Protein AF-A0A942BPT3-F1 (afdb_monomer)

Radius of gyration: 15.09 Å; Cα contacts (8 Å, |Δi|>4): 110; chains: 1; bounding box: 38×39×38 Å

Nearest PDB structures (foldseek):
  1nze-assembly1_A  TM=5.153E-01  e=6.781E-01  Spinacia oleracea
  7pp1-assembly1_AAA  TM=4.729E-01  e=1.365E+00  Homo sapiens
  6dhz-assembly1_C-2  TM=5.111E-01  e=2.035E+00  Escherichia coli
  6r6n-assembly1_A  TM=4.442E-01  e=4.759E+00  Candidatus Kuenenia stuttgartensis

Secondary structure (DSSP, 8-state):
---PPPPPPHHHHHHHHHTHHHHHHHHHH--SS----HHHH-GGGSHHHHHHHHTGGGSTTHHHHHHHHHHHHHHHHHHHHHHHTT-HHHHHHTTSTTSHHHHHHHHHHHHHHHHHHHHH--

Sequence (122 aa):
MDIPTPVPTLDEAAAWLEAFRPRLRTCLFGHPHPVRVKPIEDTSQCPLGLWLSKKGAGHRGAAQLHTLHEDLHAHAREVLKAIRAGEKGRANRLLEPDSAFTRTLEATRSQVADLRGKAAEA

Foldseek 3Di:
DPDPDDQADLVRLLVLLVCLLVLLVCLLVDDPDDRPCVLLQDLCNRSLNSCLVPPVVPDDCSVVLVVLSVQLSVLSVVLVVCSVVVVSVVSVVSSDCPHPNNVSSVVNSVSSVVRVVVVVVD

Mean predicted aligned error: 5.69 Å

pLDDT: mean 84.86, std 12.31, range [41.22, 96.56]

Structure (mmCIF, N/CA/C/O backbone):
data_AF-A0A942BPT3-F1
#
_entry.id   AF-A0A942BPT3-F1
#
loop_
_atom_site.group_PDB
_atom_site.id
_atom_site.type_symbol
_atom_site.label_atom_id
_atom_site.label_alt_id
_atom_site.label_comp_id
_atom_site.label_asym_id
_atom_site.label_entity_id
_atom_site.label_seq_id
_atom_site.pdbx_PDB_ins_code
_atom_site.Cartn_x
_atom_site.Cartn_y
_atom_site.Cartn_z
_atom_site.occupancy
_atom_site.B_iso_or_equiv
_atom_site.auth_seq_id
_atom_site.auth_comp_id
_atom_site.auth_asym_id
_atom_site.auth_atom_id
_atom_site.pdbx_PDB_model_num
ATOM 1 N N . MET A 1 1 ? 0.915 27.847 -16.525 1.00 41.22 1 MET A N 1
ATOM 2 C CA . MET A 1 1 ? 1.981 26.866 -16.804 1.00 41.22 1 MET A CA 1
ATOM 3 C C . MET A 1 1 ? 1.764 25.710 -15.853 1.00 41.22 1 MET A C 1
ATOM 5 O O . MET A 1 1 ? 1.918 25.902 -14.656 1.00 41.22 1 MET A O 1
ATOM 9 N N . ASP A 1 2 ? 1.298 24.577 -16.367 1.00 50.31 2 ASP A N 1
ATOM 10 C CA . ASP A 1 2 ? 1.162 23.352 -15.580 1.00 50.31 2 ASP A CA 1
ATOM 11 C C . ASP A 1 2 ? 2.557 22.722 -15.507 1.00 50.31 2 ASP A C 1
ATOM 13 O O . ASP A 1 2 ? 3.115 22.333 -16.534 1.00 50.31 2 ASP A O 1
ATOM 17 N N . ILE A 1 3 ? 3.195 22.764 -14.336 1.00 49.66 3 ILE A N 1
ATOM 18 C CA . ILE A 1 3 ? 4.494 22.114 -14.145 1.00 49.66 3 ILE A CA 1
ATOM 19 C C . ILE A 1 3 ? 4.195 20.612 -14.103 1.00 49.66 3 ILE A C 1
ATOM 21 O O . ILE A 1 3 ? 3.494 20.186 -13.181 1.00 49.66 3 ILE A O 1
ATOM 25 N N . PRO A 1 4 ? 4.685 19.800 -15.060 1.00 58.81 4 PRO A N 1
ATOM 26 C CA . PRO A 1 4 ? 4.419 18.372 -15.043 1.00 58.81 4 PRO A CA 1
ATOM 27 C C . PRO A 1 4 ? 4.919 17.799 -13.719 1.00 58.81 4 PRO A C 1
ATOM 29 O O . PRO A 1 4 ? 6.077 17.990 -13.343 1.00 58.81 4 PRO A O 1
ATOM 32 N N . THR A 1 5 ? 4.029 17.124 -12.990 1.00 61.59 5 THR A N 1
ATOM 33 C CA . THR A 1 5 ? 4.401 16.482 -11.727 1.00 61.59 5 THR A CA 1
ATOM 34 C C . THR A 1 5 ? 5.507 15.468 -12.024 1.00 61.59 5 THR A C 1
ATOM 36 O O . THR A 1 5 ? 5.316 14.626 -12.910 1.00 61.59 5 THR A O 1
ATOM 39 N N . PRO A 1 6 ? 6.666 15.543 -11.347 1.00 76.88 6 PRO A N 1
ATOM 40 C CA . PRO A 1 6 ? 7.753 14.615 -11.606 1.00 76.88 6 PRO A CA 1
ATOM 41 C C . PRO A 1 6 ? 7.262 13.185 -11.380 1.00 76.88 6 PRO A C 1
ATOM 43 O O . PRO A 1 6 ? 6.651 12.876 -10.356 1.00 76.88 6 PRO A O 1
ATOM 46 N N . VAL A 1 7 ? 7.499 12.316 -12.366 1.00 80.69 7 VAL A N 1
ATOM 47 C CA . VAL A 1 7 ? 7.166 10.894 -12.251 1.00 80.69 7 VAL A CA 1
ATOM 48 C C . VAL A 1 7 ? 8.114 10.274 -11.222 1.00 80.69 7 VAL A C 1
ATOM 50 O O . VAL A 1 7 ? 9.327 10.312 -11.466 1.00 80.69 7 VAL A O 1
ATOM 53 N N . PRO A 1 8 ? 7.594 9.678 -10.133 1.00 86.00 8 PRO A N 1
ATOM 54 C CA . PRO A 1 8 ? 8.418 9.053 -9.105 1.00 86.00 8 PRO A CA 1
ATOM 55 C C . PRO A 1 8 ? 9.327 7.982 -9.700 1.00 86.00 8 PRO A C 1
ATOM 57 O O . PRO A 1 8 ? 8.982 7.327 -10.686 1.00 86.00 8 PRO A O 1
ATOM 60 N N . THR A 1 9 ? 10.488 7.785 -9.100 1.00 88.50 9 THR A N 1
ATOM 61 C CA . THR A 1 9 ? 11.358 6.634 -9.350 1.00 88.50 9 THR A CA 1
ATOM 62 C C . THR A 1 9 ? 10.802 5.375 -8.680 1.00 88.50 9 THR A C 1
ATOM 64 O O . THR A 1 9 ? 9.956 5.441 -7.784 1.00 88.50 9 THR A O 1
ATOM 67 N N . LEU A 1 10 ? 11.292 4.203 -9.097 1.00 86.56 10 LEU A N 1
ATOM 68 C CA . LEU A 1 10 ? 10.927 2.938 -8.453 1.00 86.56 10 LEU A CA 1
ATOM 69 C C . LEU A 1 10 ? 11.424 2.881 -6.993 1.00 86.56 10 LEU A C 1
ATOM 71 O O . LEU A 1 10 ? 10.768 2.282 -6.145 1.00 86.56 10 LEU A O 1
ATOM 75 N N . ASP A 1 11 ? 12.528 3.566 -6.683 1.00 87.81 11 ASP A N 1
ATOM 76 C CA . ASP A 1 11 ? 13.031 3.775 -5.320 1.00 87.81 11 ASP A CA 1
ATOM 77 C C . ASP A 1 11 ? 12.078 4.606 -4.457 1.00 87.81 11 ASP A C 1
ATOM 79 O O . ASP A 1 11 ? 11.744 4.211 -3.340 1.00 87.81 11 ASP A O 1
ATOM 83 N N . GLU A 1 12 ? 11.576 5.725 -4.981 1.00 88.25 12 GLU A N 1
ATOM 84 C CA . GLU A 1 12 ? 10.578 6.541 -4.281 1.00 88.25 12 GLU A CA 1
ATOM 85 C C . GLU A 1 12 ? 9.266 5.776 -4.071 1.00 88.25 12 GLU A C 1
ATOM 87 O O . GLU A 1 12 ? 8.648 5.874 -3.007 1.00 88.25 12 GLU A O 1
ATOM 92 N N . ALA A 1 13 ? 8.856 4.967 -5.053 1.00 87.69 13 ALA A N 1
ATOM 93 C CA . ALA A 1 13 ? 7.705 4.083 -4.917 1.00 87.69 13 ALA A CA 1
ATOM 94 C C . ALA A 1 13 ? 7.927 3.013 -3.832 1.00 87.69 13 ALA A C 1
ATOM 96 O O . ALA A 1 13 ? 7.038 2.786 -3.009 1.00 87.69 13 ALA A O 1
ATOM 97 N N . ALA A 1 14 ? 9.119 2.409 -3.769 1.00 89.44 14 ALA A N 1
ATOM 98 C CA . ALA A 1 14 ? 9.485 1.447 -2.732 1.00 89.44 14 ALA A CA 1
ATOM 99 C C . ALA A 1 14 ? 9.485 2.084 -1.332 1.00 89.44 14 ALA A C 1
ATOM 101 O O . ALA A 1 14 ? 8.857 1.561 -0.413 1.00 89.44 14 ALA A O 1
ATOM 102 N N . ALA A 1 15 ? 10.103 3.258 -1.176 1.00 88.50 15 ALA A N 1
ATOM 103 C CA . ALA A 1 15 ? 10.097 4.000 0.084 1.00 88.50 15 ALA A CA 1
ATOM 104 C C . ALA A 1 15 ? 8.668 4.349 0.538 1.00 88.50 15 ALA A C 1
ATOM 106 O O . ALA A 1 15 ? 8.343 4.322 1.728 1.00 88.50 15 ALA A O 1
ATOM 107 N N . TRP A 1 16 ? 7.777 4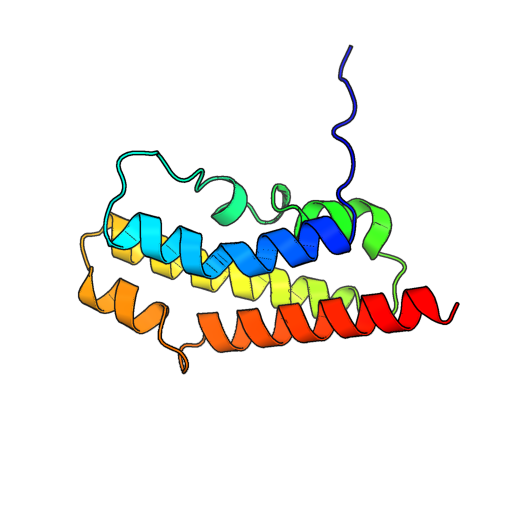.638 -0.411 1.00 86.94 16 TRP A N 1
ATOM 108 C CA . TRP A 1 16 ? 6.376 4.886 -0.104 1.00 86.94 16 TRP A CA 1
ATOM 109 C C . TRP A 1 16 ? 5.637 3.624 0.382 1.00 86.94 16 TRP A C 1
ATOM 111 O O . TRP A 1 16 ? 4.849 3.725 1.327 1.00 86.94 16 TRP A O 1
ATOM 121 N N . LEU A 1 17 ? 5.925 2.443 -0.185 1.00 88.75 17 LEU A N 1
ATOM 122 C CA . LEU A 1 17 ? 5.408 1.153 0.302 1.00 88.75 17 LEU A CA 1
ATOM 123 C C . LEU A 1 17 ? 5.902 0.830 1.723 1.00 88.75 17 LEU A C 1
ATOM 125 O O . LEU A 1 17 ? 5.143 0.280 2.528 1.00 88.75 17 LEU A O 1
ATOM 129 N N . GLU A 1 18 ? 7.138 1.206 2.069 1.00 88.19 18 GLU A N 1
ATOM 130 C CA . GLU A 1 18 ? 7.666 1.067 3.436 1.00 88.19 18 GLU A CA 1
ATOM 131 C C . GLU A 1 18 ? 6.829 1.852 4.453 1.00 88.19 18 GLU A C 1
ATOM 133 O O . GLU A 1 18 ? 6.460 1.338 5.512 1.00 88.19 18 GLU A O 1
ATOM 138 N N . ALA A 1 19 ? 6.418 3.063 4.078 1.00 87.88 19 ALA A N 1
ATOM 139 C CA . ALA A 1 19 ? 5.607 3.935 4.917 1.00 87.88 19 ALA A CA 1
ATOM 140 C C . ALA A 1 19 ? 4.102 3.588 4.942 1.00 87.88 19 ALA A C 1
ATOM 142 O O . ALA A 1 19 ? 3.360 4.191 5.720 1.00 87.88 19 ALA A O 1
ATOM 143 N N . PHE A 1 20 ? 3.624 2.634 4.135 1.00 86.25 20 PHE A N 1
ATOM 144 C CA . PHE A 1 20 ? 2.190 2.360 3.965 1.00 86.25 20 PHE A CA 1
ATOM 145 C C . PHE A 1 20 ? 1.520 1.879 5.264 1.00 86.25 20 PHE A C 1
ATOM 147 O O . PHE A 1 20 ? 0.584 2.507 5.767 1.00 86.25 20 PHE A O 1
ATOM 154 N N . ARG A 1 21 ? 2.022 0.783 5.849 1.00 90.44 21 ARG A N 1
ATOM 155 C CA . ARG A 1 21 ? 1.489 0.218 7.101 1.00 90.44 21 ARG A CA 1
ATOM 156 C C . ARG A 1 21 ? 1.654 1.179 8.289 1.00 90.44 21 ARG A C 1
ATOM 158 O O . ARG A 1 21 ? 0.666 1.375 8.999 1.00 90.44 21 ARG A O 1
ATOM 165 N N . PRO A 1 22 ? 2.822 1.822 8.508 1.00 89.62 22 PRO A N 1
ATOM 166 C CA . PRO A 1 22 ? 2.968 2.845 9.542 1.00 89.62 22 PRO A CA 1
ATOM 167 C C . PRO A 1 22 ? 1.927 3.962 9.438 1.00 89.62 22 PRO A C 1
ATOM 169 O O . PRO A 1 22 ? 1.294 4.280 10.439 1.00 89.62 22 PRO A O 1
ATOM 172 N N . ARG A 1 23 ? 1.663 4.492 8.235 1.00 88.81 23 ARG A N 1
ATOM 173 C CA . ARG A 1 23 ? 0.649 5.541 8.026 1.00 88.81 23 ARG A CA 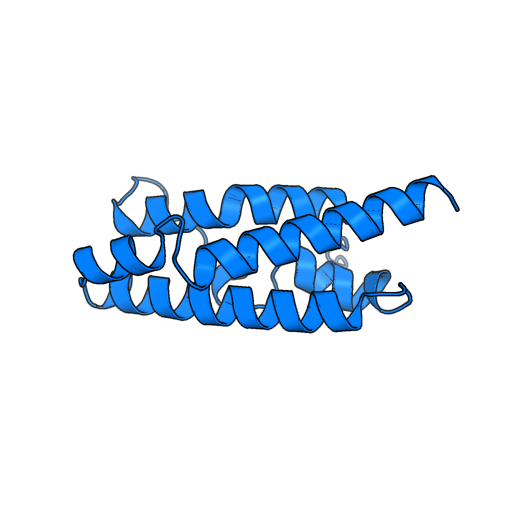1
ATOM 174 C C . ARG A 1 23 ? -0.755 5.096 8.425 1.00 88.81 23 ARG A C 1
ATOM 176 O O . ARG A 1 23 ? -1.453 5.849 9.098 1.00 88.81 23 ARG A O 1
ATOM 183 N N . LEU A 1 24 ? -1.159 3.873 8.073 1.00 89.25 24 LEU A N 1
ATOM 184 C CA . LEU A 1 24 ? -2.454 3.325 8.494 1.00 89.25 24 LEU A CA 1
ATOM 185 C C . LEU A 1 24 ? -2.536 3.137 10.017 1.00 89.25 24 LEU A C 1
ATOM 187 O O . LEU A 1 24 ? -3.569 3.434 10.616 1.00 89.25 24 LEU A O 1
ATOM 191 N N . ARG A 1 25 ? -1.442 2.716 10.667 1.00 90.25 25 ARG A N 1
ATOM 192 C CA . ARG A 1 25 ? -1.375 2.643 12.138 1.00 90.25 25 ARG A CA 1
ATOM 193 C C . ARG A 1 25 ? -1.494 4.028 12.774 1.00 90.25 25 ARG A C 1
ATOM 195 O O . ARG A 1 25 ? -2.234 4.185 13.740 1.00 90.25 25 ARG A O 1
ATOM 202 N N . THR A 1 26 ? -0.837 5.040 12.214 1.00 88.62 26 THR A N 1
ATOM 203 C CA . THR A 1 26 ? -0.965 6.436 12.652 1.00 88.62 26 THR A CA 1
ATOM 204 C C . THR A 1 26 ? -2.413 6.930 12.540 1.00 88.62 26 THR A C 1
ATOM 206 O O . THR A 1 26 ? -2.912 7.558 13.472 1.00 88.62 26 THR A O 1
ATOM 209 N N . CYS A 1 27 ? -3.127 6.594 11.456 1.00 86.25 27 CYS A N 1
ATOM 210 C CA . CYS A 1 27 ? -4.559 6.891 11.324 1.00 86.25 27 CYS A CA 1
ATOM 211 C C . CYS A 1 27 ? -5.415 6.199 12.398 1.00 86.25 27 CYS A C 1
ATOM 213 O O . CYS A 1 27 ? -6.375 6.790 12.882 1.00 86.25 27 CYS A O 1
ATOM 215 N N . LEU A 1 28 ? -5.080 4.960 12.770 1.00 87.75 28 LEU A N 1
ATOM 216 C CA . LEU A 1 28 ? -5.830 4.169 13.749 1.00 87.75 28 LEU A CA 1
ATOM 217 C C . LEU A 1 28 ? -5.669 4.679 15.189 1.00 87.75 28 LEU A C 1
ATOM 219 O O . LEU A 1 28 ? -6.652 4.791 15.924 1.00 87.75 28 LEU A O 1
ATOM 223 N N . PHE A 1 29 ? -4.433 4.952 15.609 1.00 86.31 29 PHE A N 1
ATOM 224 C CA . PHE A 1 29 ? -4.137 5.333 16.996 1.00 86.31 29 PHE A CA 1
ATOM 225 C C . PHE A 1 29 ? -4.257 6.838 17.251 1.00 86.31 29 PHE A C 1
ATOM 227 O O . PHE A 1 29 ? -4.314 7.250 18.406 1.00 86.31 29 PHE A O 1
ATOM 234 N N . GLY A 1 30 ? -4.392 7.636 16.188 1.00 70.38 30 GLY A N 1
ATOM 235 C CA . GLY A 1 30 ? -4.438 9.088 16.268 1.00 70.38 30 GLY A CA 1
ATOM 236 C C . GLY A 1 30 ? -3.038 9.669 16.453 1.00 70.38 30 GLY A C 1
ATOM 237 O O . GLY A 1 30 ? -2.237 9.195 17.254 1.00 70.38 30 GLY A O 1
ATOM 238 N N . HIS A 1 31 ? -2.728 10.709 15.688 1.00 65.81 31 HIS A N 1
ATOM 239 C CA . HIS A 1 31 ? -1.487 11.468 15.809 1.00 65.81 31 HIS A CA 1
ATOM 240 C C . HIS A 1 31 ? -1.812 12.944 15.561 1.00 65.81 31 HIS A C 1
ATOM 242 O O . HIS A 1 31 ? -2.714 13.227 14.770 1.00 65.81 31 HIS A O 1
ATOM 248 N N . PRO A 1 32 ? -1.093 13.891 16.188 1.00 53.28 32 PRO A N 1
ATOM 249 C CA . PRO A 1 32 ? -1.360 15.327 16.056 1.00 53.28 32 PRO A CA 1
ATOM 250 C C . PRO A 1 32 ? -1.225 15.876 14.628 1.00 53.28 32 PRO A C 1
ATOM 252 O O . PRO A 1 32 ? -1.683 16.982 14.354 1.00 53.28 32 PRO A O 1
ATOM 255 N N . HIS A 1 33 ? -0.620 15.123 13.705 1.00 55.28 33 HIS A N 1
ATOM 256 C CA . HIS A 1 33 ? -0.479 15.530 12.312 1.00 55.28 33 HIS A CA 1
ATOM 257 C C . HIS A 1 33 ? -1.417 14.724 11.406 1.00 55.28 33 HIS A C 1
ATOM 259 O O . HIS A 1 33 ? -1.402 13.490 11.464 1.00 55.28 33 HIS A O 1
ATOM 265 N N . PRO A 1 34 ? -2.202 15.387 10.533 1.00 57.91 34 PRO A N 1
ATOM 266 C CA . PRO A 1 34 ? -3.078 14.694 9.605 1.00 57.91 34 PRO A CA 1
ATOM 267 C C . PRO A 1 34 ? -2.237 13.894 8.608 1.00 57.91 34 PRO A C 1
ATOM 269 O O . PRO A 1 34 ? -1.512 14.447 7.779 1.00 57.91 34 PRO A O 1
ATOM 272 N N . VAL A 1 35 ? -2.346 12.568 8.672 1.00 66.31 35 VAL A N 1
ATOM 273 C CA . VAL A 1 35 ? -1.822 11.693 7.622 1.00 66.31 35 VAL A CA 1
ATOM 274 C C . VAL A 1 35 ? -2.588 12.010 6.343 1.00 66.31 35 VAL A C 1
ATOM 276 O O . VAL A 1 35 ? -3.819 11.952 6.315 1.00 66.31 35 VAL A O 1
ATOM 279 N N . ARG A 1 36 ? -1.877 12.339 5.259 1.00 67.31 36 ARG A N 1
ATOM 280 C CA . ARG A 1 36 ? -2.505 12.459 3.939 1.00 67.31 36 ARG A CA 1
ATOM 281 C C . ARG A 1 36 ? -3.000 11.075 3.515 1.00 67.31 36 ARG A C 1
ATOM 283 O O . ARG A 1 36 ? -2.212 10.254 3.062 1.00 67.31 36 ARG A O 1
ATOM 290 N N . VAL A 1 37 ? -4.300 10.832 3.669 1.00 71.75 37 VAL A N 1
ATOM 291 C CA . VAL A 1 37 ? -4.973 9.580 3.271 1.00 71.75 37 VAL A CA 1
ATOM 292 C C . VAL A 1 37 ? -5.287 9.522 1.778 1.00 71.75 37 VAL A C 1
ATOM 294 O O . VAL A 1 37 ? -5.422 8.439 1.227 1.00 71.75 37 VAL A O 1
ATOM 297 N N . LYS A 1 38 ? -5.320 10.670 1.090 1.00 72.38 38 LYS A N 1
ATOM 298 C CA . LYS A 1 38 ? -5.650 10.750 -0.342 1.00 72.38 38 LYS A CA 1
ATOM 299 C C . LYS A 1 38 ? -4.783 9.833 -1.230 1.00 72.38 38 LYS A C 1
ATOM 301 O O . LYS A 1 38 ? -5.360 9.116 -2.037 1.00 72.38 38 LYS A O 1
ATOM 306 N N . PRO A 1 39 ? -3.449 9.746 -1.046 1.00 70.00 39 PRO A N 1
ATOM 307 C CA . PRO A 1 39 ? -2.610 8.811 -1.801 1.00 70.00 39 PRO A CA 1
ATOM 308 C C . PRO A 1 39 ? -2.807 7.339 -1.419 1.00 70.00 39 PRO A C 1
ATOM 310 O O . PRO A 1 39 ? -2.275 6.481 -2.100 1.00 70.00 39 PRO A O 1
ATOM 313 N N . ILE A 1 40 ? -3.497 7.037 -0.314 1.00 76.25 40 ILE A N 1
ATOM 314 C CA . ILE A 1 40 ? -3.875 5.675 0.098 1.00 76.25 40 ILE A CA 1
ATOM 315 C C . ILE A 1 40 ? -5.234 5.301 -0.510 1.00 76.25 40 ILE A C 1
ATOM 317 O O . ILE A 1 40 ? -5.479 4.145 -0.843 1.00 76.25 40 ILE A O 1
ATOM 321 N N . GLU A 1 41 ? -6.129 6.271 -0.676 1.00 77.88 41 GLU A N 1
ATOM 322 C CA . GLU A 1 41 ? -7.458 6.051 -1.249 1.00 77.88 41 GLU A CA 1
ATOM 323 C C . GLU A 1 41 ? -7.445 6.009 -2.778 1.00 77.88 41 GLU A C 1
ATOM 325 O O . GLU A 1 41 ? -8.244 5.283 -3.369 1.00 77.88 41 GLU A O 1
ATOM 330 N N . ASP A 1 42 ? -6.532 6.739 -3.414 1.00 80.75 42 ASP A N 1
ATOM 331 C CA . ASP A 1 42 ? -6.435 6.862 -4.864 1.00 80.75 42 ASP A CA 1
ATOM 332 C C . ASP A 1 42 ? -5.175 6.165 -5.395 1.00 80.75 42 ASP A C 1
ATOM 334 O O . ASP A 1 42 ? -4.051 6.640 -5.215 1.00 80.75 42 ASP A O 1
ATOM 338 N N . THR A 1 43 ? -5.385 5.035 -6.076 1.00 81.44 43 THR A N 1
ATOM 339 C CA . THR A 1 43 ? -4.335 4.235 -6.722 1.00 81.44 43 THR A CA 1
ATOM 340 C C . THR A 1 43 ? -3.558 5.051 -7.754 1.00 81.44 43 THR A C 1
ATOM 342 O O . THR A 1 43 ? -2.351 4.879 -7.887 1.00 81.44 43 THR A O 1
ATOM 345 N N . SER A 1 44 ? -4.209 5.970 -8.470 1.00 75.50 44 SER A N 1
ATOM 346 C CA . SER A 1 44 ? -3.585 6.747 -9.550 1.00 75.50 44 SER A CA 1
ATOM 347 C C . SER A 1 44 ? -2.678 7.873 -9.044 1.00 75.50 44 SER A C 1
ATOM 349 O O . SER A 1 44 ? -1.811 8.347 -9.774 1.00 75.50 44 SER A O 1
ATOM 351 N N . GLN A 1 45 ? -2.867 8.291 -7.790 1.00 80.25 45 GLN A N 1
ATOM 352 C CA . GLN A 1 45 ? -2.086 9.341 -7.125 1.00 80.25 45 GLN A CA 1
ATOM 353 C C . GLN A 1 45 ? -0.994 8.766 -6.208 1.00 80.25 45 GLN A C 1
ATOM 355 O O . GLN A 1 45 ? -0.201 9.511 -5.627 1.00 80.25 45 GLN A O 1
ATOM 360 N N . CYS A 1 46 ? -0.953 7.441 -6.055 1.00 87.94 46 CYS A N 1
ATOM 361 C CA . CYS A 1 46 ? 0.112 6.728 -5.365 1.00 87.94 46 CYS A CA 1
ATOM 362 C C . CYS A 1 46 ? 1.415 6.808 -6.179 1.00 87.94 46 CYS A C 1
ATOM 364 O O . CYS A 1 46 ? 1.371 6.653 -7.403 1.00 87.94 46 CYS A O 1
ATOM 366 N N . PRO A 1 47 ? 2.593 6.982 -5.545 1.00 88.50 47 PRO A N 1
ATOM 367 C CA . PRO A 1 47 ? 3.859 6.996 -6.269 1.00 88.50 47 PRO A CA 1
ATOM 368 C C . PRO A 1 47 ? 4.106 5.756 -7.138 1.00 88.50 47 PRO A C 1
ATOM 370 O O . PRO A 1 47 ? 4.618 5.880 -8.249 1.00 88.50 47 PRO A O 1
ATOM 373 N N . LEU A 1 48 ? 3.684 4.574 -6.672 1.00 88.81 48 LEU A N 1
ATOM 374 C CA . LEU A 1 48 ? 3.767 3.340 -7.452 1.00 88.81 48 LEU A CA 1
ATOM 375 C C . LEU A 1 48 ? 2.806 3.352 -8.648 1.00 88.81 48 LEU A C 1
ATOM 377 O O . LEU A 1 48 ? 3.210 2.989 -9.749 1.00 88.81 48 LEU A O 1
ATOM 381 N N . GLY A 1 49 ? 1.569 3.820 -8.464 1.00 88.38 49 GLY A N 1
ATOM 382 C CA . GLY A 1 49 ? 0.600 3.974 -9.553 1.00 88.38 49 GLY A CA 1
ATOM 383 C C . GLY A 1 49 ? 1.051 4.970 -10.624 1.00 88.38 49 GLY A C 1
ATOM 384 O O . GLY A 1 49 ? 0.937 4.690 -11.821 1.00 88.38 49 GLY A O 1
ATOM 385 N N . LEU A 1 50 ? 1.640 6.097 -10.211 1.00 88.62 50 LEU A N 1
ATOM 386 C CA . LEU A 1 50 ? 2.232 7.084 -11.117 1.00 88.62 50 LEU A CA 1
ATOM 387 C C . LEU A 1 50 ? 3.412 6.497 -11.898 1.00 88.62 50 LEU A C 1
ATOM 389 O O . LEU A 1 50 ? 3.512 6.713 -13.107 1.00 88.62 50 LEU A O 1
ATOM 393 N N . TRP A 1 51 ? 4.282 5.729 -11.234 1.00 90.19 51 TRP A N 1
ATOM 394 C CA . TRP A 1 51 ? 5.382 5.040 -11.903 1.00 90.19 51 TRP A CA 1
ATOM 395 C C . TRP A 1 51 ? 4.865 3.996 -12.902 1.00 90.19 51 TRP A C 1
ATOM 397 O O . TRP A 1 51 ? 5.260 4.043 -14.067 1.00 90.19 51 TRP A O 1
ATOM 407 N N . LEU A 1 52 ? 3.936 3.121 -12.495 1.00 89.12 52 LEU A N 1
ATOM 408 C CA . LEU A 1 52 ? 3.328 2.089 -13.349 1.00 89.12 52 LEU A CA 1
ATOM 409 C C . LEU A 1 52 ? 2.704 2.685 -14.617 1.00 89.12 52 LEU A C 1
ATOM 411 O O . LEU A 1 52 ? 2.936 2.179 -15.712 1.00 89.12 52 LEU A O 1
ATOM 415 N N . SER A 1 53 ? 1.990 3.803 -14.477 1.00 85.62 53 SER A N 1
ATOM 416 C CA . SER A 1 53 ? 1.275 4.463 -15.578 1.00 85.62 53 SER A CA 1
ATOM 417 C C . SER A 1 53 ? 2.185 5.177 -16.585 1.00 85.62 53 SER A C 1
ATOM 419 O O . SER A 1 53 ? 1.725 5.557 -17.661 1.00 85.62 53 SER A O 1
ATOM 421 N N . LYS A 1 54 ? 3.450 5.443 -16.233 1.00 84.69 54 LYS A N 1
ATOM 422 C CA . LYS A 1 54 ? 4.355 6.283 -17.039 1.00 84.69 54 LYS A CA 1
ATOM 423 C C . LYS A 1 54 ? 5.627 5.562 -17.465 1.00 84.69 54 LYS A C 1
ATOM 425 O O . LYS A 1 54 ? 5.960 5.578 -18.643 1.00 84.69 54 LYS A O 1
ATOM 430 N N . LYS A 1 55 ? 6.347 4.965 -16.514 1.00 81.88 55 LYS A N 1
ATOM 431 C CA . LYS A 1 55 ? 7.640 4.297 -16.736 1.00 81.88 55 LYS A CA 1
ATOM 432 C C . LYS A 1 55 ? 7.525 2.774 -16.653 1.00 81.88 55 LYS A C 1
ATOM 434 O O . LYS A 1 55 ? 8.221 2.072 -17.372 1.00 81.88 55 LYS A O 1
ATOM 439 N N . GLY A 1 56 ? 6.625 2.266 -15.813 1.00 77.94 56 GLY A N 1
ATOM 440 C CA . GLY A 1 56 ? 6.513 0.843 -15.507 1.00 77.94 56 GLY A CA 1
ATOM 441 C C . GLY A 1 56 ? 5.887 -0.014 -16.605 1.00 77.94 56 GLY A C 1
ATOM 442 O O . GLY A 1 56 ? 6.198 -1.197 -16.674 1.00 77.94 56 GLY A O 1
ATOM 443 N N . ALA A 1 57 ? 5.059 0.554 -17.489 1.00 76.56 57 ALA A N 1
ATOM 444 C CA . ALA A 1 57 ? 4.273 -0.205 -18.471 1.00 76.56 57 ALA A CA 1
ATOM 445 C C . ALA A 1 57 ? 5.100 -1.111 -19.413 1.00 76.56 57 ALA A C 1
ATOM 447 O O . ALA A 1 57 ? 4.586 -2.120 -19.887 1.00 76.56 57 ALA A O 1
ATOM 448 N N . GLY A 1 58 ? 6.372 -0.782 -19.668 1.00 78.56 58 GLY A N 1
ATOM 449 C CA . GLY A 1 58 ? 7.267 -1.579 -20.517 1.00 78.56 58 GLY A CA 1
ATOM 450 C C . GLY A 1 58 ? 8.021 -2.708 -19.802 1.00 78.56 58 GLY A C 1
ATOM 451 O O . GLY A 1 58 ? 8.707 -3.487 -20.459 1.00 78.56 58 GLY A O 1
ATOM 452 N N . HIS A 1 59 ? 7.933 -2.815 -18.472 1.00 81.38 59 HIS A N 1
ATOM 453 C CA . HIS A 1 59 ? 8.723 -3.781 -17.709 1.00 81.38 59 HIS A CA 1
ATOM 454 C C . HIS A 1 59 ? 8.057 -5.161 -17.646 1.00 81.38 59 HIS A C 1
ATOM 456 O O . HIS A 1 59 ? 6.868 -5.306 -17.346 1.00 81.38 59 HIS A O 1
ATOM 462 N N . ARG A 1 60 ? 8.854 -6.218 -17.841 1.00 81.00 60 ARG A N 1
ATOM 463 C CA .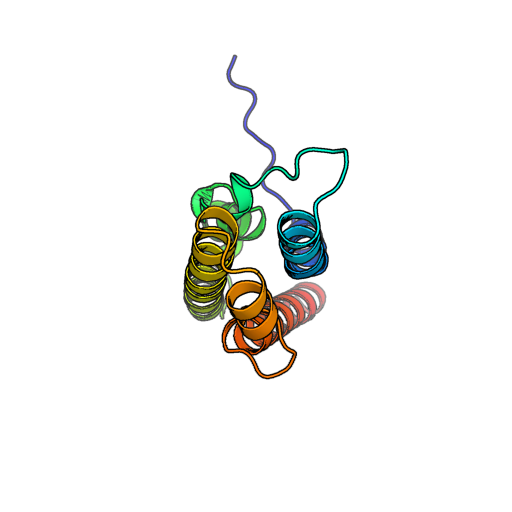 ARG A 1 60 ? 8.416 -7.601 -17.611 1.00 81.00 60 ARG A CA 1
ATOM 464 C C . ARG A 1 60 ? 8.032 -7.772 -16.137 1.00 81.00 60 ARG A C 1
ATOM 466 O O . ARG A 1 60 ? 8.875 -7.610 -15.267 1.00 81.00 60 ARG A O 1
ATOM 473 N N . GLY A 1 61 ? 6.771 -8.110 -15.866 1.00 83.75 61 GLY A N 1
ATOM 474 C CA . GLY A 1 61 ? 6.226 -8.204 -14.502 1.00 83.75 61 GLY A CA 1
ATOM 475 C C . GLY A 1 61 ? 5.424 -6.976 -14.045 1.00 83.75 61 GLY A C 1
ATOM 476 O O . GLY A 1 61 ? 4.847 -7.002 -12.961 1.00 83.75 61 GLY A O 1
ATOM 477 N N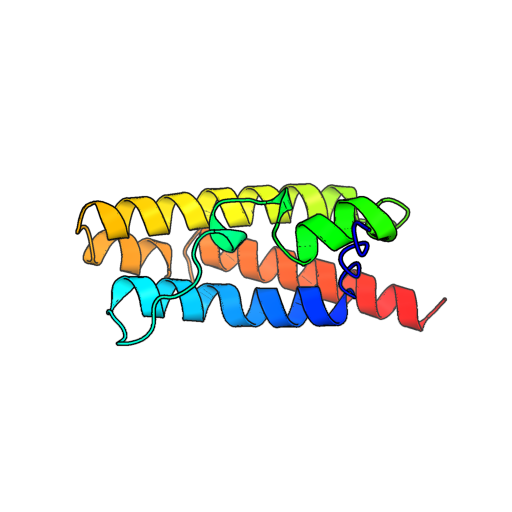 . ALA A 1 62 ? 5.311 -5.930 -14.873 1.00 85.94 62 ALA A N 1
ATOM 478 C CA . ALA A 1 62 ? 4.509 -4.747 -14.556 1.00 85.94 62 ALA A CA 1
ATOM 479 C C . ALA A 1 62 ? 3.011 -5.051 -14.395 1.00 85.94 62 ALA A C 1
ATOM 481 O O . ALA A 1 62 ? 2.372 -4.480 -13.519 1.00 85.94 62 ALA A O 1
ATOM 482 N N . ALA A 1 63 ? 2.457 -5.980 -15.183 1.00 87.75 63 ALA A N 1
ATOM 483 C CA . ALA A 1 63 ? 1.054 -6.390 -15.064 1.00 87.75 63 ALA A CA 1
ATOM 484 C C . ALA A 1 63 ? 0.755 -7.034 -13.699 1.00 87.75 63 ALA A C 1
ATOM 486 O O . ALA A 1 63 ? -0.215 -6.671 -13.042 1.00 87.75 63 ALA A O 1
ATOM 487 N N . GLN A 1 64 ? 1.631 -7.930 -13.233 1.00 91.44 64 GLN A N 1
ATOM 488 C CA . GLN A 1 64 ? 1.507 -8.542 -11.909 1.00 91.44 64 GLN A CA 1
ATOM 489 C C . GLN A 1 64 ? 1.621 -7.493 -10.797 1.00 91.44 64 GLN A C 1
ATOM 491 O O . GLN A 1 64 ? 0.835 -7.502 -9.853 1.00 91.44 64 GLN A O 1
ATOM 496 N N . LEU A 1 65 ? 2.569 -6.559 -10.925 1.00 92.31 65 LEU A N 1
ATOM 497 C CA . LEU A 1 65 ? 2.714 -5.451 -9.984 1.00 92.31 65 LEU A CA 1
ATOM 498 C C . LEU A 1 65 ? 1.479 -4.535 -9.973 1.00 92.31 65 LEU A C 1
ATOM 500 O O . LEU A 1 65 ? 1.106 -4.049 -8.910 1.00 92.31 65 LEU A O 1
ATOM 504 N N . HIS A 1 66 ? 0.831 -4.323 -11.122 1.00 91.69 66 HIS A N 1
ATOM 505 C CA . HIS A 1 66 ? -0.411 -3.557 -11.211 1.00 91.69 66 HIS A CA 1
ATOM 506 C C . HIS A 1 66 ? -1.533 -4.212 -10.402 1.00 91.69 66 HIS A C 1
ATOM 508 O O . HIS A 1 66 ? -2.129 -3.547 -9.559 1.00 91.69 66 HIS A O 1
ATOM 514 N N . THR A 1 67 ? -1.758 -5.517 -10.579 1.00 93.94 67 THR A N 1
ATOM 515 C CA . THR A 1 67 ? -2.764 -6.265 -9.807 1.00 93.94 67 THR A CA 1
ATOM 516 C C . THR A 1 67 ? -2.478 -6.206 -8.306 1.00 93.94 67 THR A C 1
ATOM 518 O O . THR A 1 67 ? -3.344 -5.815 -7.528 1.00 93.94 67 THR A O 1
ATOM 521 N N . LEU A 1 68 ? -1.237 -6.494 -7.894 1.00 94.88 68 LEU A N 1
ATOM 522 C CA . LEU A 1 68 ? -0.831 -6.432 -6.483 1.00 94.88 68 LEU A CA 1
ATOM 523 C C . LEU A 1 68 ? -1.009 -5.029 -5.879 1.00 94.88 68 LEU A C 1
ATOM 525 O O . LEU A 1 68 ? -1.382 -4.876 -4.716 1.00 94.88 68 LEU A O 1
ATOM 529 N N . HIS A 1 69 ? -0.749 -3.988 -6.669 1.00 93.69 69 HIS A N 1
ATOM 530 C CA . HIS A 1 69 ? -0.947 -2.603 -6.264 1.00 93.69 69 HIS A CA 1
ATOM 531 C C . HIS A 1 69 ? -2.434 -2.268 -6.069 1.00 93.69 69 HIS A C 1
ATOM 533 O O . HIS A 1 69 ? -2.792 -1.663 -5.057 1.00 93.69 69 HIS A O 1
ATOM 539 N N . GLU A 1 70 ? -3.309 -2.677 -6.988 1.00 93.62 70 GLU A N 1
ATOM 540 C CA . GLU A 1 70 ? -4.756 -2.481 -6.852 1.00 93.62 70 GLU A CA 1
ATOM 541 C C . GLU A 1 70 ? -5.319 -3.204 -5.621 1.00 93.62 70 GLU A C 1
ATOM 543 O O . GLU A 1 70 ? -6.045 -2.589 -4.830 1.00 93.62 70 GLU A O 1
ATOM 548 N N . ASP A 1 71 ? -4.911 -4.456 -5.401 1.00 95.62 71 ASP A N 1
ATOM 549 C CA . ASP A 1 71 ? -5.309 -5.255 -4.237 1.00 95.62 71 ASP A CA 1
ATOM 550 C C . ASP A 1 71 ? -4.832 -4.623 -2.922 1.00 95.62 71 ASP A C 1
ATOM 552 O O . ASP A 1 71 ? -5.595 -4.510 -1.954 1.00 95.62 71 ASP A O 1
ATOM 556 N N . LEU A 1 72 ? -3.590 -4.124 -2.886 1.00 94.75 72 LEU A N 1
ATOM 557 C CA . LEU A 1 72 ? -3.047 -3.429 -1.718 1.00 94.75 72 LEU A CA 1
ATOM 558 C C . LEU A 1 72 ? -3.912 -2.219 -1.343 1.00 94.75 72 LEU A C 1
ATOM 560 O O . LEU A 1 72 ? -4.246 -2.021 -0.170 1.00 94.75 72 LEU A O 1
ATOM 564 N N . HIS A 1 73 ? -4.306 -1.422 -2.336 1.00 94.19 73 HIS A N 1
ATOM 565 C CA . HIS A 1 73 ? -5.183 -0.276 -2.124 1.00 94.19 73 HIS A CA 1
ATOM 566 C C . HIS A 1 73 ? -6.599 -0.684 -1.711 1.00 94.19 73 HIS A C 1
ATOM 568 O O . HIS A 1 73 ? -7.185 -0.029 -0.847 1.00 94.19 73 HIS A O 1
ATOM 574 N N . ALA A 1 74 ? -7.153 -1.763 -2.268 1.00 94.31 74 ALA A N 1
ATOM 575 C CA . ALA A 1 74 ? -8.449 -2.287 -1.845 1.00 94.31 74 ALA A CA 1
ATOM 576 C C . ALA A 1 74 ? -8.438 -2.663 -0.353 1.00 94.31 74 ALA A C 1
ATOM 578 O O . ALA A 1 74 ? -9.296 -2.212 0.410 1.00 94.31 74 ALA A O 1
ATOM 579 N N . HIS A 1 75 ? -7.413 -3.388 0.101 1.00 95.06 75 HIS A N 1
ATOM 580 C CA . HIS A 1 75 ? -7.248 -3.722 1.515 1.00 95.06 75 HIS A CA 1
ATOM 581 C C . HIS A 1 75 ? -7.026 -2.488 2.399 1.00 95.06 75 HIS A C 1
ATOM 583 O O . HIS A 1 75 ? -7.594 -2.391 3.489 1.00 95.06 75 HIS A O 1
ATOM 589 N N . ALA A 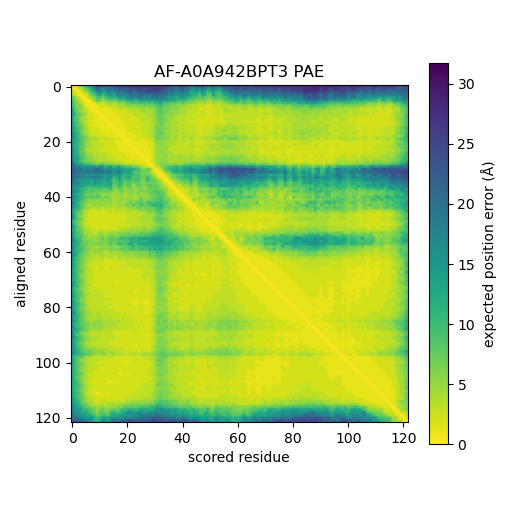1 76 ? -6.253 -1.509 1.931 1.00 92.75 76 ALA A N 1
ATOM 590 C CA . ALA A 1 76 ? -6.046 -0.260 2.655 1.00 92.75 76 ALA A CA 1
ATOM 591 C C . ALA A 1 76 ? -7.339 0.551 2.835 1.00 92.75 76 ALA A C 1
ATOM 593 O O . ALA A 1 76 ? -7.575 1.112 3.908 1.00 92.75 76 ALA A O 1
ATOM 594 N N . ARG A 1 77 ? -8.202 0.596 1.811 1.00 92.94 77 ARG A N 1
ATOM 595 C CA . ARG A 1 77 ? -9.521 1.244 1.890 1.00 92.94 77 ARG A CA 1
ATOM 596 C C . ARG A 1 77 ? -10.411 0.569 2.932 1.00 92.94 77 ARG A C 1
ATOM 598 O O . ARG A 1 77 ? -11.077 1.273 3.687 1.00 92.94 77 ARG A O 1
ATOM 605 N N . GLU A 1 78 ? -10.368 -0.757 3.045 1.00 94.81 78 GLU A N 1
ATOM 606 C CA . GLU A 1 78 ? -11.101 -1.486 4.089 1.00 94.81 78 GLU A CA 1
ATOM 607 C C . GLU A 1 78 ? -10.598 -1.149 5.502 1.00 94.81 78 GLU A C 1
ATOM 609 O O . GLU A 1 78 ? -11.404 -0.942 6.413 1.00 94.81 78 GLU A O 1
ATOM 614 N N . VAL A 1 79 ? -9.280 -1.000 5.687 1.00 93.88 79 VAL A N 1
ATOM 615 C CA . VAL A 1 79 ? -8.705 -0.513 6.955 1.00 93.88 79 VAL A CA 1
ATOM 616 C C . VAL A 1 79 ? -9.219 0.895 7.272 1.00 93.88 79 VAL A C 1
ATOM 618 O O . VAL A 1 79 ? -9.709 1.140 8.375 1.00 93.88 79 VAL A O 1
ATOM 621 N N . LEU A 1 80 ? -9.151 1.822 6.311 1.00 91.56 80 LEU A N 1
ATOM 622 C CA . LEU A 1 80 ? -9.623 3.200 6.493 1.00 91.56 80 LEU A CA 1
ATOM 623 C C . LEU A 1 80 ? -11.125 3.265 6.790 1.00 91.56 80 LEU A C 1
ATOM 625 O O . LEU A 1 80 ? -11.546 4.06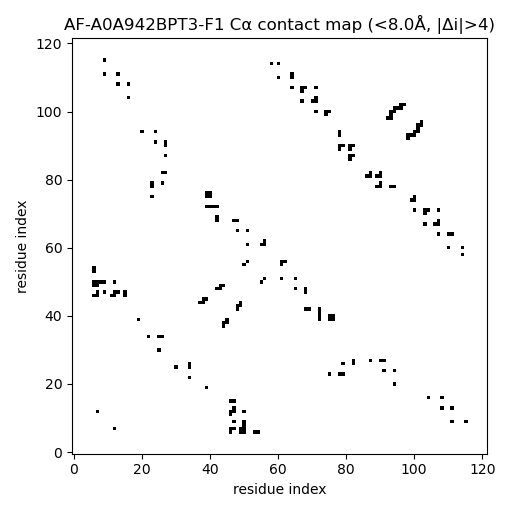6 7.624 1.00 91.56 80 LEU A O 1
ATOM 629 N N . LYS A 1 81 ? -11.931 2.413 6.153 1.00 92.44 81 LYS A N 1
ATOM 630 C CA . LYS A 1 81 ? -13.368 2.292 6.419 1.00 92.44 81 LYS A CA 1
ATOM 631 C C . LYS A 1 81 ? -13.631 1.860 7.862 1.00 92.44 81 LYS A C 1
ATOM 633 O O . LYS A 1 81 ? -14.431 2.503 8.537 1.00 92.44 81 LYS A O 1
ATOM 638 N N . ALA A 1 82 ? -12.916 0.848 8.357 1.00 93.69 82 ALA A N 1
ATOM 639 C CA . ALA A 1 82 ? -13.011 0.416 9.752 1.00 93.69 82 ALA A CA 1
ATOM 640 C C . ALA A 1 82 ? -12.574 1.525 10.732 1.00 93.69 82 ALA A C 1
ATOM 642 O O . ALA A 1 82 ? -13.237 1.746 11.744 1.00 93.69 82 ALA A O 1
ATOM 643 N N . ILE A 1 83 ? -11.510 2.277 10.415 1.00 90.94 83 ILE A N 1
ATOM 644 C CA . ILE A 1 83 ? -11.065 3.430 11.221 1.00 90.94 83 ILE A CA 1
ATOM 645 C C . ILE A 1 83 ? -12.155 4.509 11.282 1.00 90.94 83 ILE A C 1
ATOM 647 O O . ILE A 1 83 ? -12.500 4.970 12.369 1.00 90.94 83 ILE 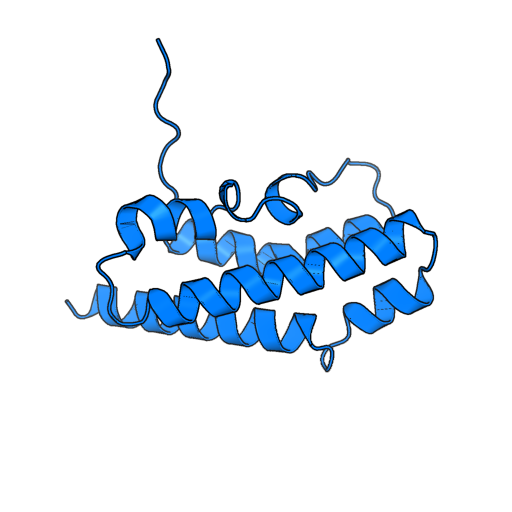A O 1
ATOM 651 N N . ARG A 1 84 ? -12.724 4.893 10.132 1.00 89.62 84 ARG A N 1
ATOM 652 C CA . ARG A 1 84 ? -13.782 5.918 10.029 1.00 89.62 84 ARG A CA 1
ATOM 653 C C . ARG A 1 84 ? -15.069 5.515 10.745 1.00 89.62 84 ARG A C 1
ATOM 655 O O . ARG A 1 84 ? -15.752 6.379 11.279 1.00 89.62 84 ARG A O 1
ATOM 662 N N . ALA A 1 85 ? -15.372 4.221 10.783 1.00 91.88 85 ALA A N 1
ATOM 663 C CA . ALA A 1 85 ? -16.495 3.668 11.533 1.00 91.88 85 ALA A CA 1
ATOM 664 C C . ALA A 1 85 ? -16.229 3.561 13.051 1.00 91.88 85 ALA A C 1
ATOM 666 O O . ALA A 1 85 ? -17.099 3.117 13.793 1.00 91.88 85 ALA A O 1
ATOM 667 N N . GLY A 1 86 ? -15.034 3.929 13.531 1.00 91.19 86 GLY A N 1
ATOM 668 C CA . GLY A 1 86 ? -14.651 3.784 14.938 1.00 91.19 86 GLY A CA 1
ATOM 669 C C . GLY A 1 86 ? -14.351 2.340 15.362 1.00 91.19 86 GLY A C 1
ATOM 670 O O . GLY A 1 86 ? -14.105 2.081 16.540 1.00 91.19 86 GLY A O 1
ATOM 671 N N . GLU A 1 87 ? -14.305 1.391 14.421 1.00 94.38 87 GLU A N 1
ATOM 672 C CA . GLU A 1 87 ? -14.087 -0.039 14.663 1.00 94.38 87 GLU A CA 1
ATOM 673 C C . GLU A 1 87 ? -12.596 -0.360 14.885 1.00 94.38 87 GLU A C 1
ATOM 675 O O . GLU A 1 87 ? -11.982 -1.141 14.150 1.00 94.38 87 GLU A O 1
ATOM 680 N N . LYS A 1 88 ? -11.981 0.233 15.917 1.00 92.81 88 LYS A N 1
ATOM 681 C CA . LYS A 1 88 ? -10.527 0.142 16.164 1.00 92.81 88 LYS A CA 1
ATOM 682 C C . LYS A 1 88 ? -10.000 -1.295 16.219 1.00 92.81 88 LYS A C 1
ATOM 684 O O . LYS A 1 88 ? -8.949 -1.586 15.654 1.00 92.81 88 LYS A O 1
ATOM 689 N N . GLY A 1 89 ? -10.738 -2.205 16.859 1.00 94.75 89 GLY A N 1
ATOM 690 C CA . GLY A 1 89 ? -10.353 -3.617 16.950 1.00 94.75 89 GLY A CA 1
ATOM 691 C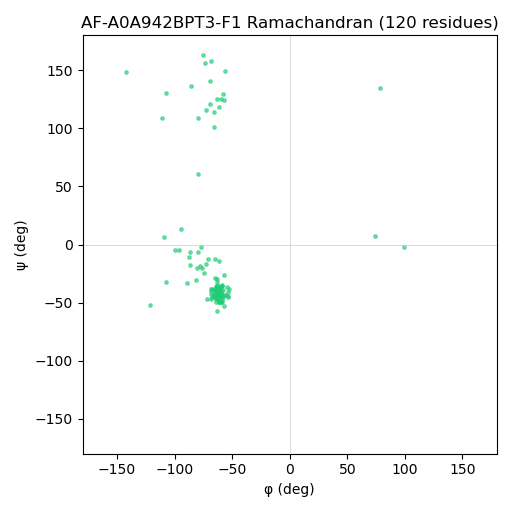 C . GLY A 1 89 ? -10.317 -4.314 15.587 1.00 94.75 89 GLY A C 1
ATOM 692 O O . GLY A 1 89 ? -9.386 -5.064 15.302 1.00 94.75 89 GLY A O 1
ATOM 693 N N . ARG A 1 90 ? -11.287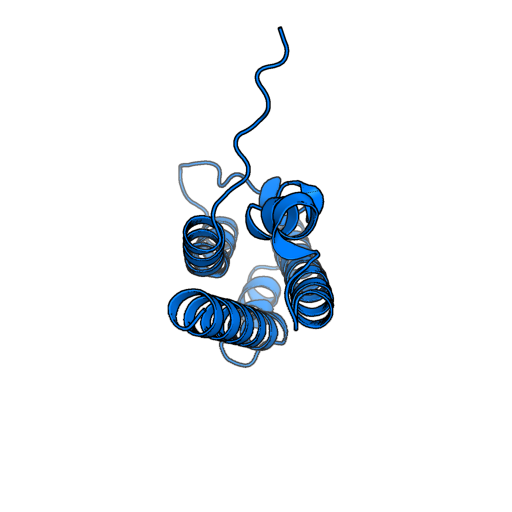 -4.027 14.710 1.00 95.62 90 ARG A N 1
ATOM 694 C CA . ARG A 1 90 ? -11.312 -4.555 13.339 1.00 95.62 90 ARG A CA 1
ATOM 695 C C . ARG A 1 90 ? -10.183 -3.963 12.502 1.00 95.62 90 ARG A C 1
ATOM 697 O O . ARG A 1 90 ? -9.475 -4.713 11.841 1.00 95.62 90 ARG A O 1
ATOM 704 N N . ALA A 1 91 ? -9.994 -2.646 12.561 1.00 94.75 91 ALA A N 1
ATOM 705 C CA . ALA A 1 91 ? -8.910 -1.970 11.856 1.00 94.75 91 ALA A CA 1
ATOM 706 C C . ALA A 1 91 ? -7.529 -2.508 12.267 1.00 94.75 91 ALA A C 1
ATOM 708 O O . ALA A 1 91 ? -6.675 -2.702 11.407 1.00 94.75 91 ALA A O 1
ATOM 709 N N . ASN A 1 92 ? -7.321 -2.810 13.555 1.00 94.94 92 ASN A N 1
ATOM 710 C CA . ASN A 1 92 ? -6.077 -3.420 14.020 1.00 94.94 92 ASN A CA 1
ATOM 711 C C . ASN A 1 92 ? -5.874 -4.833 13.449 1.00 94.94 92 ASN A C 1
ATOM 713 O O . ASN A 1 92 ? -4.790 -5.108 12.945 1.00 94.94 92 ASN A O 1
ATOM 717 N N . ARG A 1 93 ? -6.910 -5.691 13.453 1.00 96.25 93 ARG A N 1
ATOM 718 C CA . ARG A 1 93 ? -6.845 -7.047 12.863 1.00 96.25 93 ARG A CA 1
ATOM 719 C C . ARG A 1 93 ? -6.518 -7.029 11.372 1.00 96.25 93 ARG A C 1
ATOM 721 O O . ARG A 1 93 ? -5.709 -7.812 10.891 1.00 96.25 93 ARG A O 1
ATOM 728 N N . LEU A 1 94 ? -7.098 -6.085 10.631 1.00 95.88 94 LEU A N 1
ATOM 729 C CA . LEU A 1 94 ? -6.800 -5.896 9.207 1.00 95.88 94 LEU A CA 1
ATOM 730 C C . LEU A 1 94 ? -5.350 -5.452 8.938 1.00 95.88 94 LEU A C 1
ATOM 732 O O . LEU A 1 94 ? -4.925 -5.478 7.790 1.00 95.88 94 LEU A O 1
ATOM 736 N N . LEU A 1 95 ? -4.601 -5.050 9.970 1.00 95.00 95 LEU A N 1
ATOM 737 C CA . LEU A 1 95 ? -3.192 -4.662 9.898 1.00 95.00 95 LEU A CA 1
ATOM 738 C C . LEU A 1 95 ? -2.253 -5.678 10.564 1.00 95.00 95 LEU A C 1
ATOM 740 O O . LEU A 1 95 ? -1.064 -5.377 10.697 1.00 95.00 95 LEU A O 1
ATOM 744 N N . GLU A 1 96 ? -2.737 -6.836 11.017 1.00 95.00 96 GLU A N 1
ATOM 745 C CA . GLU A 1 96 ? -1.903 -7.878 11.632 1.00 95.00 96 GLU A CA 1
ATOM 746 C C . GLU A 1 96 ? -0.951 -8.534 10.614 1.00 95.00 96 GLU A C 1
ATOM 748 O O . GLU A 1 96 ? -1.174 -8.414 9.401 1.00 95.00 96 GLU A O 1
ATOM 753 N N . PRO A 1 97 ? 0.155 -9.160 11.064 1.00 93.19 97 PRO A N 1
ATOM 754 C CA . PRO A 1 97 ? 1.155 -9.767 10.177 1.00 93.19 97 PRO A CA 1
ATOM 755 C C . PRO A 1 97 ? 0.558 -10.754 9.162 1.00 93.19 97 PRO A C 1
ATOM 757 O O . PRO A 1 97 ? 0.910 -10.746 7.993 1.00 93.19 97 PRO A O 1
ATOM 760 N N . ASP A 1 98 ? -0.424 -11.529 9.592 1.00 93.31 98 ASP A N 1
ATOM 761 C CA . ASP A 1 98 ? -1.117 -12.569 8.829 1.00 93.31 98 ASP A CA 1
ATOM 762 C C . ASP A 1 98 ? -2.414 -12.072 8.158 1.00 93.31 98 ASP A C 1
ATOM 764 O O . ASP A 1 98 ? -3.208 -12.855 7.628 1.00 93.31 98 ASP A O 1
ATOM 768 N N . SER A 1 99 ? -2.631 -10.757 8.101 1.00 96.38 99 SER A N 1
ATOM 769 C CA . SER A 1 99 ? -3.748 -10.169 7.355 1.00 96.38 99 SER A CA 1
ATOM 770 C C . SER A 1 99 ? -3.528 -10.219 5.836 1.00 96.38 99 SER A C 1
ATOM 772 O O . SER A 1 99 ? -2.400 -10.241 5.337 1.00 96.38 99 SER A O 1
ATOM 774 N N . ALA A 1 100 ? -4.624 -10.183 5.070 1.00 95.75 100 ALA A N 1
ATOM 775 C CA . ALA A 1 100 ? -4.560 -10.080 3.608 1.00 95.75 100 ALA A CA 1
ATOM 776 C C . ALA A 1 100 ? -3.835 -8.801 3.147 1.00 95.75 100 ALA A C 1
ATOM 778 O O . ALA A 1 100 ? -3.070 -8.840 2.184 1.00 95.75 100 ALA A O 1
ATOM 779 N N . PHE A 1 101 ? -4.005 -7.697 3.885 1.00 95.38 101 PHE A N 1
ATOM 780 C CA . PHE A 1 101 ? -3.263 -6.458 3.665 1.00 95.38 101 PHE A CA 1
ATOM 781 C C . PHE A 1 101 ? -1.751 -6.684 3.754 1.00 95.38 101 PHE A C 1
ATOM 783 O O . PHE A 1 101 ? -1.031 -6.325 2.825 1.00 95.38 101 PHE A O 1
ATOM 790 N N . THR A 1 102 ? -1.266 -7.289 4.845 1.00 94.62 102 THR A N 1
ATOM 791 C CA . THR A 1 102 ? 0.177 -7.473 5.053 1.00 94.62 102 THR A CA 1
ATOM 792 C C . THR A 1 102 ? 0.774 -8.413 4.011 1.00 94.62 102 THR A C 1
ATOM 794 O O . THR A 1 102 ? 1.770 -8.046 3.394 1.00 94.62 102 THR A O 1
ATOM 797 N N . ARG A 1 103 ? 0.118 -9.544 3.712 1.00 96.50 103 ARG A N 1
ATOM 798 C CA . ARG A 1 103 ? 0.575 -10.456 2.647 1.00 96.50 103 ARG A CA 1
ATOM 799 C C . ARG A 1 103 ? 0.691 -9.759 1.293 1.00 96.50 103 ARG A C 1
ATOM 801 O O . ARG A 1 103 ? 1.675 -9.943 0.583 1.00 96.50 103 ARG A O 1
ATOM 808 N N . THR A 1 104 ? -0.302 -8.943 0.943 1.00 96.56 104 THR A N 1
ATOM 809 C CA . THR A 1 104 ? -0.297 -8.207 -0.328 1.00 96.56 104 THR A CA 1
ATOM 810 C C . THR A 1 104 ? 0.788 -7.135 -0.332 1.00 96.56 104 THR A C 1
ATOM 812 O O . THR A 1 104 ? 1.493 -6.984 -1.322 1.00 96.56 104 THR A O 1
ATOM 815 N N . LEU A 1 105 ? 0.995 -6.429 0.784 1.00 95.38 105 LEU A N 1
ATOM 816 C CA . LEU A 1 105 ? 2.079 -5.456 0.923 1.00 95.38 105 LEU A CA 1
ATOM 817 C C . LEU A 1 105 ? 3.457 -6.107 0.734 1.00 95.38 105 LEU A C 1
ATOM 819 O O . LEU A 1 105 ? 4.298 -5.553 0.028 1.00 95.38 105 LEU A O 1
ATOM 823 N N . GLU A 1 106 ? 3.685 -7.273 1.335 1.00 95.62 106 GLU A N 1
ATOM 824 C CA . GLU A 1 106 ? 4.932 -8.031 1.190 1.00 95.62 106 GLU A CA 1
ATOM 825 C C . GLU A 1 106 ? 5.134 -8.533 -0.243 1.00 95.62 106 GLU A C 1
ATOM 827 O O . GLU A 1 106 ? 6.219 -8.360 -0.801 1.00 95.62 106 GLU A O 1
ATOM 832 N N . ALA A 1 107 ? 4.086 -9.065 -0.879 1.00 95.69 107 ALA A N 1
ATOM 833 C CA . ALA A 1 107 ? 4.131 -9.476 -2.280 1.00 95.69 107 ALA A CA 1
ATOM 834 C C . ALA A 1 107 ? 4.451 -8.295 -3.215 1.00 95.69 107 ALA A C 1
ATOM 836 O O . ALA A 1 107 ? 5.329 -8.404 -4.071 1.00 95.69 107 ALA A O 1
ATOM 837 N N . THR A 1 108 ? 3.812 -7.136 -3.011 1.00 95.38 108 THR A N 1
ATOM 838 C CA . THR A 1 108 ? 4.096 -5.910 -3.774 1.00 95.38 108 THR A CA 1
ATOM 839 C C . THR A 1 108 ? 5.548 -5.468 -3.594 1.00 95.38 108 THR A C 1
ATOM 841 O O . THR A 1 108 ? 6.214 -5.141 -4.574 1.00 95.38 108 THR A O 1
ATOM 844 N N . ARG A 1 109 ? 6.076 -5.489 -2.362 1.00 94.56 109 ARG A N 1
ATOM 845 C CA . ARG A 1 109 ? 7.482 -5.143 -2.081 1.00 94.56 109 ARG A CA 1
ATOM 846 C C . ARG A 1 109 ? 8.453 -6.100 -2.760 1.00 94.56 109 ARG A C 1
ATOM 848 O O . ARG A 1 109 ? 9.417 -5.645 -3.370 1.00 94.56 109 ARG A O 1
ATOM 855 N N . SER A 1 110 ? 8.187 -7.402 -2.683 1.00 94.19 110 SER A N 1
ATOM 856 C CA . SER A 1 110 ? 9.006 -8.428 -3.331 1.00 94.19 110 SER A CA 1
ATOM 857 C C . SER A 1 110 ? 9.049 -8.226 -4.848 1.00 94.19 110 SER A C 1
ATOM 859 O O . SER A 1 110 ? 10.131 -8.209 -5.430 1.00 94.19 110 SER A O 1
ATOM 861 N N . GLN A 1 111 ? 7.902 -7.944 -5.473 1.00 93.56 111 GLN A N 1
ATOM 862 C CA . GLN A 1 111 ? 7.832 -7.672 -6.908 1.00 93.56 111 GLN A CA 1
ATOM 863 C C . GLN A 1 111 ? 8.569 -6.382 -7.304 1.00 93.56 111 GLN A C 1
ATOM 865 O O . GLN A 1 111 ? 9.242 -6.339 -8.332 1.00 93.56 111 GLN A O 1
ATOM 870 N N . VAL A 1 112 ? 8.477 -5.325 -6.491 1.00 92.19 112 VAL A N 1
ATOM 871 C CA . VAL A 1 112 ? 9.254 -4.094 -6.706 1.00 92.19 112 VAL A CA 1
ATOM 872 C C . VAL A 1 112 ? 10.757 -4.365 -6.588 1.00 92.19 112 VAL A C 1
ATOM 874 O O . VAL A 1 112 ? 11.524 -3.858 -7.402 1.00 92.19 112 VAL A O 1
ATOM 877 N N . ALA A 1 113 ? 11.190 -5.174 -5.620 1.00 90.94 113 ALA A N 1
ATOM 878 C CA . ALA A 1 113 ? 12.597 -5.539 -5.456 1.00 90.94 113 ALA A CA 1
ATOM 879 C C . ALA A 1 113 ? 13.130 -6.364 -6.641 1.00 90.94 113 ALA A C 1
ATOM 881 O O . ALA A 1 113 ? 14.217 -6.075 -7.137 1.00 90.94 113 ALA A O 1
ATOM 882 N N . ASP A 1 114 ? 12.352 -7.326 -7.141 1.00 89.94 114 ASP A N 1
ATOM 883 C CA . ASP A 1 114 ? 12.684 -8.105 -8.342 1.00 89.94 114 ASP A CA 1
ATOM 884 C C . ASP A 1 114 ? 12.861 -7.203 -9.577 1.00 89.94 114 ASP A C 1
ATOM 886 O O . ASP A 1 114 ? 13.850 -7.317 -10.305 1.00 89.94 114 ASP A O 1
ATOM 890 N N . LEU A 1 115 ? 11.961 -6.232 -9.769 1.00 86.88 115 LEU A N 1
ATOM 891 C CA . LEU A 1 115 ? 12.076 -5.249 -10.850 1.00 86.88 115 LEU A CA 1
ATOM 892 C C . LEU A 1 115 ? 13.309 -4.349 -10.705 1.00 86.88 115 LEU A C 1
ATOM 894 O O . LEU A 1 115 ? 13.925 -3.998 -11.711 1.00 86.88 115 LEU A O 1
ATOM 898 N N . ARG A 1 116 ? 13.687 -3.984 -9.473 1.00 85.50 116 ARG A N 1
ATOM 899 C CA . ARG A 1 116 ? 14.906 -3.207 -9.202 1.00 85.50 116 ARG A CA 1
ATOM 900 C C . ARG A 1 116 ? 16.171 -3.997 -9.517 1.00 85.50 116 ARG A C 1
ATOM 902 O O . ARG A 1 116 ? 17.071 -3.435 -10.132 1.00 85.50 116 ARG A O 1
ATOM 909 N N . GLY A 1 117 ? 16.229 -5.271 -9.123 1.00 81.19 117 GLY A N 1
ATOM 910 C CA . GLY A 1 117 ? 17.364 -6.150 -9.421 1.00 81.19 117 GLY A CA 1
ATOM 911 C C . GLY A 1 117 ? 17.586 -6.282 -10.926 1.00 81.19 117 GLY A C 1
ATOM 912 O O . GLY A 1 117 ? 18.663 -5.973 -11.421 1.00 81.19 117 GLY A O 1
ATOM 913 N N . LYS A 1 118 ? 16.516 -6.576 -11.670 1.00 74.19 118 LYS A N 1
ATOM 914 C CA . LYS A 1 118 ? 16.566 -6.714 -13.135 1.00 74.19 118 LYS A CA 1
ATOM 915 C C . LYS A 1 118 ? 16.954 -5.428 -13.868 1.00 74.19 118 LYS A C 1
ATOM 917 O O . LYS A 1 118 ? 17.519 -5.502 -14.950 1.00 74.19 118 LYS A O 1
ATOM 922 N N . ALA A 1 119 ? 16.639 -4.259 -13.308 1.00 62.88 119 ALA A N 1
ATOM 923 C CA . ALA A 1 119 ? 17.024 -2.968 -13.879 1.00 62.88 119 ALA A CA 1
ATOM 924 C C . ALA A 1 119 ? 18.497 -2.600 -13.624 1.00 62.88 119 ALA A C 1
ATOM 926 O O . ALA A 1 119 ? 19.014 -1.727 -14.309 1.00 62.88 119 ALA A O 1
ATOM 927 N N . ALA A 1 120 ? 19.158 -3.229 -12.645 1.00 61.31 120 ALA A N 1
ATOM 928 C CA . ALA A 1 120 ? 20.586 -3.043 -12.378 1.00 61.31 120 ALA A CA 1
ATOM 929 C C . ALA A 1 120 ? 21.479 -3.982 -13.214 1.00 61.31 120 ALA A C 1
ATOM 931 O O . ALA A 1 120 ? 22.678 -3.743 -13.326 1.00 61.31 120 ALA A O 1
ATOM 932 N N . GLU A 1 121 ? 20.899 -5.045 -13.777 1.00 55.22 121 GLU A N 1
ATOM 933 C CA . GLU A 1 121 ? 21.584 -6.051 -14.602 1.00 55.22 121 GLU A CA 1
ATOM 934 C C . GLU A 1 121 ? 21.463 -5.795 -16.120 1.00 55.22 121 GLU A C 1
ATOM 936 O O . GLU A 1 121 ? 22.058 -6.534 -16.906 1.00 55.22 121 GLU A O 1
ATOM 941 N N . ALA A 1 122 ? 20.691 -4.782 -16.532 1.00 49.31 122 ALA A N 1
ATOM 942 C CA . ALA A 1 122 ? 20.432 -4.405 -17.928 1.00 49.31 122 ALA A CA 1
ATOM 943 C C . ALA A 1 122 ? 21.195 -3.136 -18.328 1.00 49.31 122 ALA A C 1
ATOM 945 O O . ALA A 1 122 ? 21.652 -3.083 -19.492 1.00 49.31 122 ALA A O 1
#

Solvent-accessible surface area (backbone atoms only — not comparable to full-atom values): 6878 Å² total; per-residue (Å²): 134,87,75,78,78,80,72,45,49,74,65,57,21,49,57,50,60,67,46,46,64,58,51,53,50,41,67,64,73,62,58,101,63,85,73,80,52,63,49,52,71,32,62,70,68,19,48,50,37,39,20,41,78,71,70,30,72,82,44,92,62,35,69,60,47,48,53,35,50,54,51,34,36,53,42,48,43,54,32,51,50,27,42,76,70,67,36,56,71,58,26,49,54,48,65,32,82,89,18,73,35,38,50,33,46,51,51,39,49,52,52,52,49,52,54,51,53,56,64,75,77,109